Protein AF-A0A6B2G8J7-F1 (afdb_monomer)

Nearest PDB structures (foldseek):
  1lqt-assembly1_A  TM=9.920E-01  e=1.796E-04  Mycobacterium tuberculosis
  2c7g-assembly1_A-2  TM=9.920E-01  e=1.796E-04  Mycobacterium tuberculosis
  1lqu-assembly2_B  TM=9.885E-01  e=1.913E-04  Mycobacterium tuberculosis

Organism: Myxobolus squamalis (NCBI:txid59785)

Solvent-accessible surface area (backbone atoms only — not comparable to full-atom values): 7861 Å² total; per-residue (Å²): 110,70,69,58,54,52,59,55,58,67,37,91,90,48,85,87,79,79,99,66,51,80,70,80,77,40,50,66,68,60,47,55,75,75,37,100,73,83,82,90,80,82,81,82,92,75,79,85,79,86,90,50,94,67,65,83,40,88,84,56,74,55,70,64,47,54,54,27,34,80,68,66,32,77,91,21,67,82,63,74,79,77,77,88,65,94,77,84,89,77,93,65,96,49,72,66,45,51,50,53,49,50,64,75,71,47,60,70,78,77,71,63,128

Sequence (113 aa):
VIKNYQSIASDPRFSFWGSINVGSDISVQSLLNMYDCVVLCYGRNIPKKLLVTGENLPNVFSSYDIVGWYNSHPYCKHIKPILSGTDLVIIGNGNVAMDVARIFSSDSGRLRV

Mean predicted aligned error: 4.37 Å

Secondary structure (DSSP, 8-state):
-HHHHHHHHTSTT-----S--BTTTB-HHHHHHHSS----------PPP---TTTTSTT---HHHHHHHHTT-GGGTT-------S-------SHHHHHHHHHHHS-GGGS--

Structure (mmCIF, N/CA/C/O backbone):
data_AF-A0A6B2G8J7-F1
#
_entry.id   AF-A0A6B2G8J7-F1
#
loop_
_atom_site.group_PDB
_atom_site.id
_atom_site.type_symbol
_atom_site.label_atom_id
_atom_site.label_alt_id
_atom_site.label_comp_id
_atom_site.label_asym_id
_atom_site.label_entity_id
_atom_site.label_seq_id
_atom_site.pdbx_PDB_ins_code
_atom_site.Cartn_x
_atom_site.Cartn_y
_atom_site.Cartn_z
_atom_site.occupancy
_atom_site.B_iso_or_equiv
_atom_site.auth_seq_id
_atom_site.auth_comp_id
_atom_site.auth_asym_id
_atom_site.auth_atom_id
_atom_site.pdbx_PDB_model_num
ATOM 1 N N . VAL A 1 1 ? -15.861 -9.145 -3.002 1.00 79.00 1 VAL A N 1
ATOM 2 C CA . VAL A 1 1 ? -15.170 -8.733 -1.756 1.00 79.00 1 VAL A CA 1
ATOM 3 C C . VAL A 1 1 ? -15.727 -7.423 -1.203 1.00 79.00 1 VAL A C 1
ATOM 5 O O . VAL A 1 1 ? -16.349 -7.481 -0.157 1.00 79.00 1 VAL A O 1
ATOM 8 N N . ILE A 1 2 ? -15.629 -6.283 -1.907 1.00 91.38 2 ILE A N 1
ATOM 9 C CA . ILE A 1 2 ? -16.125 -4.976 -1.402 1.00 91.38 2 ILE A CA 1
ATOM 10 C C . ILE A 1 2 ? -17.604 -5.011 -0.973 1.00 91.38 2 ILE A C 1
ATOM 12 O O . ILE A 1 2 ? -17.931 -4.524 0.103 1.00 91.38 2 ILE A O 1
ATOM 16 N N . LYS A 1 3 ? -18.483 -5.661 -1.750 1.00 91.50 3 LYS A N 1
ATOM 17 C CA . LYS A 1 3 ? -19.906 -5.828 -1.388 1.00 91.50 3 LYS A CA 1
ATOM 18 C C . LYS A 1 3 ? -20.111 -6.517 -0.029 1.00 91.50 3 LYS A C 1
ATOM 20 O O . LYS A 1 3 ? -21.002 -6.138 0.720 1.00 91.50 3 LYS A O 1
ATOM 25 N N . ASN A 1 4 ? -19.260 -7.485 0.316 1.00 95.12 4 ASN A N 1
ATOM 26 C CA . ASN A 1 4 ? -19.337 -8.170 1.608 1.00 95.12 4 ASN A CA 1
ATOM 27 C C . ASN A 1 4 ? -18.915 -7.227 2.741 1.00 95.12 4 ASN A C 1
ATOM 29 O O . ASN A 1 4 ? -19.549 -7.214 3.788 1.00 95.12 4 ASN A O 1
ATOM 33 N N . TYR A 1 5 ? -17.890 -6.398 2.521 1.00 95.56 5 TYR A N 1
ATOM 34 C CA . TYR A 1 5 ? -17.479 -5.386 3.499 1.00 95.56 5 TYR A CA 1
ATOM 35 C C . TYR A 1 5 ? -18.554 -4.322 3.711 1.00 95.56 5 TYR A C 1
ATOM 37 O O . TYR A 1 5 ? -18.802 -3.941 4.847 1.00 95.56 5 TYR A O 1
ATOM 45 N N . GLN A 1 6 ? -19.244 -3.896 2.649 1.00 95.75 6 GLN A N 1
ATOM 46 C CA . GLN A 1 6 ? -20.388 -2.986 2.764 1.00 95.75 6 GLN A CA 1
ATOM 47 C C . GLN A 1 6 ? -21.519 -3.599 3.596 1.00 95.75 6 GLN A C 1
ATOM 49 O O . GLN A 1 6 ? -22.071 -2.926 4.459 1.00 95.75 6 GLN A O 1
ATOM 54 N N . SER A 1 7 ? -21.819 -4.884 3.385 1.00 96.06 7 SER A N 1
ATOM 55 C CA . SER A 1 7 ? -22.823 -5.596 4.181 1.00 96.06 7 SER A CA 1
ATOM 56 C C . SER A 1 7 ? -22.451 -5.672 5.663 1.00 96.06 7 SER A C 1
ATOM 58 O O . SER A 1 7 ? -23.324 -5.518 6.511 1.00 96.06 7 SER A O 1
ATOM 60 N N . ILE A 1 8 ? -21.176 -5.891 5.993 1.00 95.94 8 ILE A N 1
ATOM 61 C CA . ILE A 1 8 ? -20.708 -5.874 7.387 1.00 95.94 8 ILE A CA 1
ATOM 62 C C . ILE A 1 8 ? -20.813 -4.456 7.958 1.00 95.94 8 ILE A C 1
ATOM 64 O O . ILE A 1 8 ? -21.294 -4.274 9.071 1.00 95.94 8 ILE A O 1
ATOM 68 N N . ALA A 1 9 ? -20.415 -3.448 7.178 1.00 96.69 9 ALA A N 1
ATOM 69 C CA . ALA A 1 9 ? -20.422 -2.057 7.612 1.00 96.69 9 ALA A CA 1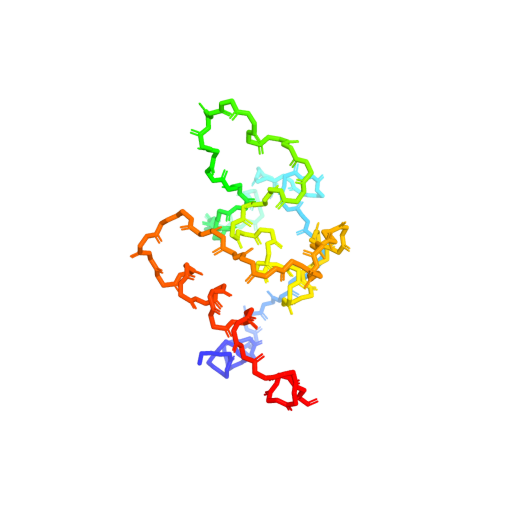
ATOM 70 C C . ALA A 1 9 ? -21.827 -1.478 7.844 1.00 96.69 9 ALA A C 1
ATOM 72 O O . ALA A 1 9 ? -21.952 -0.458 8.513 1.00 96.69 9 ALA A O 1
ATOM 73 N N . SER A 1 10 ? -22.874 -2.110 7.301 1.00 96.69 10 SER A N 1
ATOM 74 C CA . SER A 1 10 ? -24.269 -1.723 7.552 1.00 96.69 10 SER A CA 1
ATOM 75 C C . SER A 1 10 ? -24.852 -2.253 8.866 1.00 96.69 10 SER A C 1
ATOM 77 O O . SER A 1 10 ? -25.965 -1.871 9.223 1.00 96.69 10 SER A O 1
ATOM 79 N N . ASP A 1 11 ? -24.148 -3.138 9.579 1.00 98.06 11 ASP A N 1
ATOM 80 C CA . ASP A 1 11 ? -24.604 -3.626 10.882 1.00 98.06 11 ASP A CA 1
ATOM 81 C C . ASP A 1 11 ? -24.580 -2.477 11.909 1.00 98.06 11 ASP A C 1
ATOM 83 O O . ASP A 1 11 ? -23.558 -1.800 12.028 1.00 98.06 11 ASP A O 1
ATOM 87 N N . PRO A 1 12 ? -25.652 -2.251 12.693 1.00 98.12 12 PRO A N 1
ATOM 88 C CA . PRO A 1 12 ? -25.706 -1.157 13.667 1.00 98.12 12 PRO A CA 1
ATOM 89 C C . PRO A 1 12 ? -24.653 -1.258 14.783 1.00 98.12 12 PRO A C 1
ATOM 91 O O . PRO A 1 12 ? -24.441 -0.293 15.512 1.00 98.12 12 PRO A O 1
ATOM 94 N N . ARG A 1 13 ? -23.999 -2.413 14.945 1.00 98.19 13 ARG A N 1
ATOM 95 C CA . ARG A 1 13 ? -22.908 -2.627 15.908 1.00 98.19 13 ARG A CA 1
ATOM 96 C C . ARG A 1 13 ? -21.535 -2.254 15.342 1.00 98.19 13 ARG A C 1
ATOM 98 O O . ARG A 1 13 ? -20.545 -2.336 16.066 1.00 98.19 13 ARG A O 1
ATOM 105 N N . PHE A 1 14 ? -21.454 -1.893 14.063 1.00 98.12 14 PHE A N 1
ATOM 106 C CA . PHE A 1 14 ? -20.215 -1.524 13.395 1.00 98.12 14 PHE A CA 1
ATOM 107 C C . PHE A 1 14 ? -20.119 -0.007 13.214 1.00 98.12 14 PHE A C 1
ATOM 109 O O . PHE A 1 14 ? -21.045 0.641 12.735 1.00 98.12 14 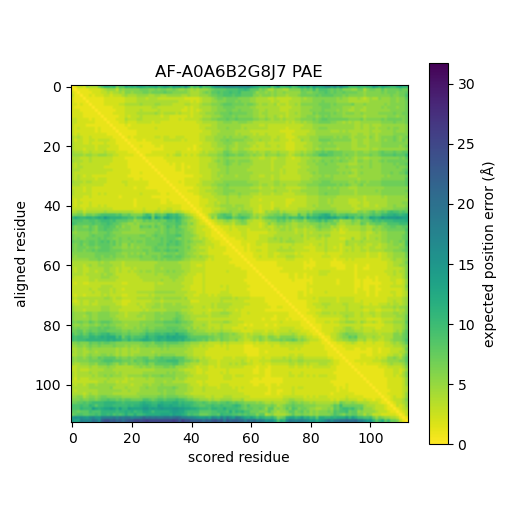PHE A O 1
ATOM 116 N N . SER A 1 15 ? -18.945 0.541 13.525 1.00 97.44 15 SER A N 1
ATOM 117 C CA . SER A 1 15 ? -18.610 1.945 13.286 1.00 97.44 15 SER A CA 1
ATOM 118 C C . SER A 1 15 ? -17.297 2.035 12.518 1.00 97.44 15 SER A C 1
ATOM 120 O O . SER A 1 15 ? -16.323 1.366 12.868 1.00 97.44 15 SER A O 1
ATOM 122 N N . PHE A 1 16 ? -17.251 2.891 11.496 1.00 97.12 16 PHE A N 1
ATOM 123 C CA . PHE A 1 16 ? -16.034 3.180 10.739 1.00 97.12 16 PHE A CA 1
ATOM 124 C C . PHE A 1 16 ? -15.548 4.601 11.010 1.00 97.12 16 PHE A C 1
ATOM 126 O O . PHE A 1 16 ? -16.293 5.564 10.838 1.00 97.12 16 PHE A O 1
ATOM 133 N N . TRP A 1 17 ? -14.269 4.718 11.356 1.00 97.00 17 TRP A N 1
ATOM 134 C CA . TRP A 1 17 ? -13.594 5.990 11.581 1.00 97.00 17 TRP A CA 1
ATOM 135 C C . TRP A 1 17 ? -12.398 6.094 10.635 1.00 97.00 17 TRP A C 1
ATOM 137 O O . TRP A 1 17 ? -11.329 5.542 10.892 1.00 97.00 17 TRP A O 1
ATOM 147 N N . GLY A 1 18 ? -12.610 6.755 9.496 1.00 95.94 18 GLY A N 1
ATOM 148 C CA . GLY A 1 18 ? -11.563 7.025 8.512 1.00 95.94 18 GLY A CA 1
ATOM 149 C C . GLY A 1 18 ? -10.710 8.236 8.888 1.00 95.94 18 GLY A C 1
ATOM 150 O O . GLY A 1 18 ? -11.091 9.036 9.737 1.00 95.94 18 GLY A O 1
ATOM 151 N N . SER A 1 19 ? -9.568 8.392 8.214 1.00 95.56 19 SER A N 1
ATOM 152 C CA . SER A 1 19 ? -8.660 9.539 8.391 1.00 95.56 19 SER A CA 1
ATOM 153 C C . SER A 1 19 ? -8.103 9.714 9.813 1.00 95.56 19 SER A C 1
ATOM 155 O O . SER A 1 19 ? -7.736 10.823 10.186 1.00 95.56 19 SER A O 1
ATOM 157 N N . ILE A 1 20 ? -8.017 8.626 10.587 1.00 96.75 20 ILE A N 1
ATOM 158 C CA . ILE A 1 20 ? -7.359 8.584 11.899 1.00 96.75 20 ILE A CA 1
ATOM 159 C C . ILE A 1 20 ? -6.171 7.627 11.812 1.00 96.75 20 ILE A C 1
ATOM 161 O O . ILE A 1 20 ? -6.336 6.438 11.537 1.00 96.75 20 ILE A O 1
ATOM 165 N N . ASN A 1 21 ? -4.971 8.134 12.069 1.00 95.12 21 ASN A N 1
ATOM 166 C CA . ASN A 1 21 ? -3.742 7.354 12.085 1.00 95.12 21 ASN A CA 1
ATOM 167 C C . ASN A 1 21 ? -3.433 6.891 13.511 1.00 95.12 21 ASN A C 1
ATOM 169 O O . ASN A 1 21 ? -3.025 7.665 14.382 1.00 95.12 21 ASN A O 1
ATOM 173 N N . VAL A 1 22 ? -3.596 5.592 13.753 1.00 96.25 22 VAL A N 1
ATOM 174 C CA . VAL A 1 22 ? -3.183 4.975 15.017 1.00 96.25 22 VAL A CA 1
ATOM 175 C C . VAL A 1 22 ? -1.656 5.028 15.129 1.00 96.25 22 VAL A C 1
ATOM 177 O O . VAL A 1 22 ? -0.941 4.615 14.219 1.00 96.25 22 VAL A O 1
ATOM 180 N N . GLY A 1 23 ? -1.160 5.537 16.254 1.00 95.12 23 GLY A N 1
ATOM 181 C CA . GLY A 1 23 ? 0.253 5.796 16.528 1.00 95.12 23 GLY A CA 1
ATOM 182 C C . GLY A 1 23 ? 0.637 7.278 16.476 1.00 95.12 23 GLY A C 1
ATOM 183 O O . GLY A 1 23 ? 1.598 7.649 17.146 1.00 95.12 23 GLY A O 1
ATOM 184 N N . SER A 1 24 ? -0.115 8.124 15.758 1.00 95.69 24 SER A N 1
ATOM 185 C CA . SER A 1 24 ? 0.087 9.585 15.749 1.00 95.69 24 SER A CA 1
ATOM 186 C C . SER A 1 24 ? -1.105 10.344 16.323 1.00 95.69 24 SER A C 1
ATOM 188 O O . SER A 1 24 ? -0.931 11.155 17.226 1.00 95.69 24 SER A O 1
ATOM 190 N N . ASP A 1 25 ? -2.310 10.049 15.836 1.00 97.56 25 ASP A N 1
ATOM 191 C CA . ASP A 1 25 ? -3.531 10.772 16.204 1.00 97.56 25 ASP A CA 1
ATOM 192 C C . ASP A 1 25 ? -4.147 10.164 17.472 1.00 97.56 25 ASP A C 1
ATOM 194 O O . ASP A 1 25 ? -4.728 10.858 18.303 1.00 97.56 25 ASP A O 1
ATOM 198 N N . ILE A 1 26 ? -3.972 8.850 17.649 1.00 97.62 26 ILE A N 1
ATOM 199 C CA . ILE A 1 26 ? -4.356 8.112 18.851 1.00 97.62 26 ILE A CA 1
ATOM 200 C C . ILE A 1 26 ? -3.357 6.995 19.143 1.00 97.62 26 ILE A C 1
ATOM 202 O O . ILE A 1 26 ? -2.937 6.271 18.242 1.00 97.62 26 ILE A O 1
ATOM 206 N N . SER A 1 27 ? -2.974 6.821 20.408 1.00 97.75 27 SER A N 1
ATOM 207 C CA . SER A 1 27 ? -2.055 5.747 20.790 1.00 97.75 27 SER A CA 1
ATOM 208 C C . SER A 1 27 ? -2.765 4.391 20.882 1.00 97.75 27 SER A C 1
ATOM 210 O O . SER A 1 27 ? -3.948 4.310 21.219 1.00 97.75 27 SER A O 1
ATOM 212 N N . VAL A 1 28 ? -2.024 3.301 20.660 1.00 97.56 28 VAL A N 1
ATOM 213 C CA . VAL A 1 28 ? -2.540 1.940 20.899 1.00 97.56 28 VAL A CA 1
ATOM 214 C C . VAL A 1 28 ? -2.935 1.756 22.369 1.00 97.56 28 VAL A C 1
ATOM 216 O O . VAL A 1 28 ? -3.945 1.120 22.650 1.00 97.56 28 VAL A O 1
ATOM 219 N N . GLN A 1 29 ? -2.205 2.371 23.307 1.00 97.81 29 GLN A N 1
ATOM 220 C CA . GLN A 1 29 ? -2.538 2.313 24.734 1.00 97.81 29 GLN A CA 1
ATOM 221 C C . GLN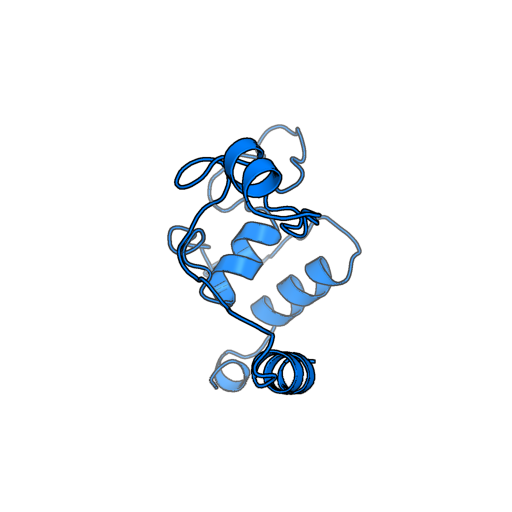 A 1 29 ? -3.900 2.949 25.033 1.00 97.81 29 GLN A C 1
ATOM 223 O O . GLN A 1 29 ? -4.672 2.414 25.821 1.00 97.81 29 GLN A O 1
ATOM 228 N N . SER A 1 30 ? -4.221 4.067 24.378 1.00 97.81 30 SER A N 1
ATOM 229 C CA . SER A 1 30 ? -5.533 4.705 24.499 1.00 97.81 30 SER A CA 1
ATOM 230 C C . SER A 1 30 ? -6.644 3.768 24.025 1.00 97.81 30 SER A C 1
ATOM 232 O O . SER A 1 30 ? -7.665 3.661 24.692 1.00 97.81 30 SER A O 1
ATOM 234 N N . LEU A 1 31 ? -6.434 3.052 22.914 1.00 98.00 31 LEU A N 1
ATOM 235 C CA . LEU A 1 31 ? -7.394 2.060 22.418 1.00 98.00 31 LEU A CA 1
ATOM 236 C C . LEU A 1 31 ? -7.571 0.897 23.403 1.00 98.00 31 LEU A C 1
ATOM 238 O O . LEU A 1 31 ? -8.702 0.535 23.701 1.00 98.00 31 LEU A O 1
ATOM 242 N N . LEU A 1 32 ? -6.482 0.366 23.962 1.00 97.94 32 LEU A N 1
ATOM 243 C CA . LEU A 1 32 ? -6.533 -0.715 24.955 1.00 97.94 32 LEU A CA 1
ATOM 244 C C . LEU A 1 32 ? -7.246 -0.313 26.254 1.00 97.94 32 LEU A C 1
ATOM 246 O O . LEU A 1 32 ? -7.806 -1.167 26.928 1.00 97.94 32 LEU A O 1
ATOM 250 N N . ASN A 1 33 ? -7.244 0.974 26.605 1.00 98.06 33 ASN A N 1
ATOM 251 C CA . ASN A 1 33 ? -7.972 1.470 27.773 1.00 98.06 33 ASN A CA 1
ATOM 252 C C . ASN A 1 33 ? -9.475 1.681 27.499 1.00 98.06 33 ASN A C 1
ATOM 254 O O . ASN A 1 33 ? -10.248 1.780 28.447 1.00 98.06 33 ASN A O 1
ATOM 258 N N . MET A 1 34 ? -9.884 1.810 26.231 1.00 97.44 34 MET A N 1
ATOM 259 C CA . MET A 1 34 ? -11.275 2.086 25.832 1.00 97.44 34 MET A CA 1
ATOM 260 C C . MET A 1 34 ? -12.035 0.848 25.351 1.00 97.44 34 MET A C 1
ATOM 262 O O . MET A 1 34 ? -13.263 0.854 25.362 1.00 97.44 34 MET A O 1
ATOM 266 N N . TYR A 1 35 ? -11.322 -0.181 24.896 1.00 98.19 35 TYR A N 1
ATOM 267 C CA . TYR A 1 35 ? -11.897 -1.384 24.305 1.00 98.19 35 TYR A CA 1
ATOM 268 C C . TYR A 1 35 ? -11.370 -2.627 25.011 1.00 98.19 35 TYR A C 1
ATOM 270 O O . TYR A 1 35 ? -10.185 -2.711 25.322 1.00 98.19 35 TYR A O 1
ATOM 278 N N . ASP A 1 36 ? -12.227 -3.635 25.165 1.00 98.31 36 ASP A N 1
ATOM 279 C CA . ASP A 1 36 ? -11.852 -4.916 25.777 1.00 98.31 36 ASP A CA 1
ATOM 280 C C . ASP A 1 36 ? -10.779 -5.669 24.973 1.00 98.31 36 ASP A C 1
ATOM 282 O O . ASP A 1 36 ? -9.984 -6.433 25.520 1.00 98.31 36 ASP A O 1
ATOM 286 N N . CYS A 1 37 ? -10.752 -5.471 23.652 1.00 97.88 37 CYS A N 1
ATOM 287 C CA . CYS A 1 37 ? -9.788 -6.090 22.752 1.00 97.88 37 CYS A CA 1
ATOM 288 C C . CYS A 1 37 ? -9.452 -5.157 21.584 1.00 97.88 37 CYS A C 1
ATOM 290 O O . CYS A 1 37 ? -10.324 -4.487 21.032 1.00 97.88 37 CYS A O 1
ATOM 292 N N . VAL A 1 38 ? -8.183 -5.162 21.168 1.00 97.81 38 VAL A N 1
ATOM 293 C CA . VAL A 1 38 ? -7.689 -4.413 20.008 1.00 97.81 38 VAL A CA 1
ATOM 294 C C . VAL A 1 38 ? -6.988 -5.379 19.056 1.00 97.81 38 VAL A C 1
ATOM 296 O O . VAL A 1 38 ? -6.003 -6.017 19.423 1.00 97.81 38 VAL A O 1
ATOM 299 N N . VAL A 1 39 ? -7.474 -5.466 17.815 1.00 97.69 39 VAL A N 1
ATOM 300 C CA . VAL A 1 39 ? -6.897 -6.323 16.767 1.00 97.69 39 VAL A CA 1
ATOM 301 C C . VAL A 1 39 ? -6.184 -5.459 15.728 1.00 97.69 39 VAL A C 1
ATOM 303 O O . VAL A 1 39 ? -6.805 -4.665 15.022 1.00 97.69 39 VAL A O 1
ATOM 306 N N . LEU A 1 40 ? -4.867 -5.623 15.607 1.00 96.06 40 LEU A N 1
ATOM 307 C CA . LEU A 1 40 ? -4.051 -4.841 14.678 1.00 96.06 40 LEU A CA 1
ATOM 308 C C . LEU A 1 40 ? -4.113 -5.428 13.260 1.00 96.06 40 LEU A C 1
ATOM 310 O O . LEU A 1 40 ? -3.538 -6.477 12.987 1.00 96.06 40 LEU A O 1
ATOM 314 N N . CYS A 1 41 ? -4.788 -4.720 12.349 1.00 96.06 41 CYS A N 1
ATOM 315 C CA . CYS A 1 41 ? -5.031 -5.156 10.964 1.00 96.06 41 CYS A CA 1
ATOM 316 C C . CYS A 1 41 ? -4.468 -4.184 9.903 1.00 96.06 41 CYS A C 1
ATOM 318 O O . CYS A 1 41 ? -5.037 -4.049 8.825 1.00 96.06 41 CYS A O 1
ATOM 320 N N . TYR A 1 42 ? -3.370 -3.476 10.189 1.00 93.81 42 TYR A N 1
ATOM 321 C CA . TYR A 1 42 ? -2.863 -2.384 9.333 1.00 93.81 42 TYR A CA 1
ATOM 322 C C . TYR A 1 42 ? -1.988 -2.837 8.144 1.00 93.81 42 TYR A C 1
ATOM 324 O O . TYR A 1 42 ? -1.513 -2.008 7.369 1.00 93.81 42 TYR A O 1
ATOM 332 N N . GLY A 1 43 ? -1.771 -4.144 7.977 1.00 93.12 43 GLY A N 1
ATOM 333 C CA . GLY A 1 43 ? -0.994 -4.695 6.863 1.00 93.12 43 GLY A CA 1
ATOM 334 C C . GLY A 1 43 ? 0.477 -4.256 6.860 1.00 93.12 43 GLY A C 1
ATOM 335 O O . GLY A 1 43 ? 1.086 -4.047 7.907 1.00 93.12 43 GLY A O 1
ATOM 336 N N . ARG A 1 44 ? 1.071 -4.151 5.663 1.00 84.25 44 ARG A N 1
ATOM 337 C CA . ARG A 1 44 ? 2.466 -3.728 5.458 1.00 84.25 44 ARG A CA 1
ATOM 338 C C . ARG A 1 44 ? 2.528 -2.609 4.424 1.00 84.25 44 ARG A C 1
ATOM 340 O O . ARG A 1 44 ? 2.166 -2.820 3.272 1.00 84.25 44 ARG A O 1
ATOM 347 N N . ASN A 1 45 ? 3.061 -1.462 4.828 1.00 77.62 45 ASN A N 1
ATOM 348 C CA . ASN A 1 45 ? 3.207 -0.259 4.002 1.00 77.62 45 ASN A CA 1
ATOM 349 C C . ASN A 1 45 ? 4.660 0.032 3.574 1.00 77.62 45 ASN A C 1
ATOM 351 O O . ASN A 1 45 ? 4.903 1.028 2.902 1.00 77.62 45 ASN A O 1
ATOM 355 N N . ILE A 1 46 ? 5.629 -0.811 3.959 1.00 84.19 46 ILE A N 1
ATOM 356 C CA . ILE A 1 46 ? 7.052 -0.613 3.637 1.00 84.19 46 ILE A CA 1
ATOM 357 C C . ILE A 1 46 ? 7.511 -1.656 2.606 1.00 84.19 46 ILE A C 1
ATOM 359 O O . ILE A 1 46 ? 7.518 -2.860 2.929 1.00 84.19 46 ILE A O 1
ATOM 363 N N . 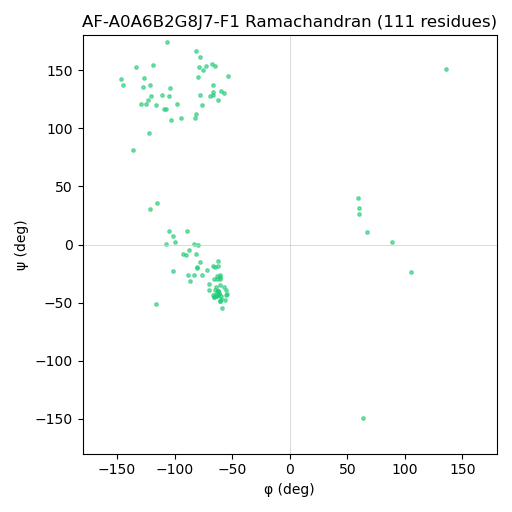PRO A 1 47 ? 7.931 -1.230 1.397 1.00 87.44 47 PRO A N 1
ATOM 364 C CA . PRO A 1 47 ? 8.458 -2.133 0.382 1.00 87.44 47 PRO A CA 1
ATOM 365 C C . PRO A 1 47 ? 9.799 -2.742 0.807 1.00 87.44 47 PRO A C 1
ATOM 367 O O . PRO A 1 47 ? 10.544 -2.197 1.623 1.00 87.44 47 PRO A O 1
ATOM 370 N N . LYS A 1 48 ? 10.122 -3.908 0.244 1.00 88.31 48 LYS A N 1
ATOM 371 C CA . LYS A 1 48 ? 11.430 -4.544 0.434 1.00 88.31 48 LYS A CA 1
ATOM 372 C C . LYS A 1 48 ? 12.462 -3.847 -0.460 1.00 88.31 48 LYS A C 1
ATOM 374 O O . LYS A 1 48 ? 12.233 -3.732 -1.660 1.00 88.31 48 LYS A O 1
ATOM 379 N N . LYS A 1 49 ? 13.592 -3.427 0.116 1.00 90.19 49 LYS A N 1
ATOM 380 C CA . LYS A 1 49 ? 14.732 -2.888 -0.643 1.00 90.19 49 LYS A CA 1
ATOM 381 C C . LYS A 1 49 ? 15.511 -4.002 -1.340 1.00 90.19 49 LYS A C 1
ATOM 383 O O . LYS A 1 49 ? 15.551 -5.129 -0.839 1.00 90.19 49 LYS A O 1
ATOM 388 N N . LEU A 1 50 ? 16.127 -3.674 -2.474 1.00 91.94 50 LEU A N 1
ATOM 389 C CA . LEU A 1 50 ? 16.986 -4.603 -3.211 1.00 91.94 50 LEU A CA 1
ATOM 390 C C . LEU A 1 50 ? 18.403 -4.632 -2.635 1.00 91.94 50 LEU A C 1
ATOM 392 O O . LEU A 1 50 ? 19.049 -5.671 -2.712 1.00 91.94 50 LEU A O 1
ATOM 396 N N . LEU A 1 51 ? 18.839 -3.538 -2.000 1.00 94.69 51 LEU A N 1
ATOM 397 C CA . LEU A 1 51 ? 20.158 -3.387 -1.382 1.00 94.69 51 LEU A CA 1
ATOM 398 C C . LEU A 1 51 ? 21.300 -3.569 -2.393 1.00 94.69 51 LEU A C 1
ATOM 400 O O . LEU A 1 51 ? 22.320 -4.188 -2.098 1.00 94.69 51 LEU A O 1
ATOM 404 N N . VAL A 1 52 ? 21.114 -3.025 -3.598 1.00 95.00 52 VAL A N 1
ATOM 405 C CA . VAL A 1 52 ? 22.094 -3.060 -4.691 1.00 95.00 52 VAL A CA 1
ATOM 406 C C . VAL A 1 52 ? 22.511 -1.651 -5.097 1.00 95.00 52 VAL A C 1
ATOM 408 O O . VAL A 1 52 ? 21.756 -0.686 -4.946 1.00 95.00 52 VAL A O 1
ATOM 411 N N . THR A 1 53 ? 23.712 -1.527 -5.658 1.00 96.69 53 THR A N 1
ATOM 412 C CA . THR A 1 53 ? 24.173 -0.269 -6.249 1.00 96.69 53 THR A CA 1
ATOM 413 C C . THR A 1 53 ? 23.201 0.187 -7.336 1.00 96.69 53 THR A C 1
ATOM 415 O O . THR A 1 53 ? 22.837 -0.584 -8.218 1.00 96.69 53 THR A O 1
ATOM 418 N N . GLY A 1 54 ? 22.781 1.452 -7.267 1.00 94.19 54 GLY A N 1
ATOM 419 C CA . GLY A 1 54 ? 21.844 2.039 -8.224 1.00 94.19 54 GLY A CA 1
ATOM 420 C C . GLY A 1 54 ? 20.360 1.885 -7.871 1.00 94.19 54 GLY A C 1
ATOM 421 O O . GLY A 1 54 ? 19.529 2.393 -8.615 1.00 94.19 54 GLY A O 1
ATOM 422 N N . GLU A 1 55 ? 19.997 1.278 -6.730 1.00 94.06 55 GLU A N 1
ATOM 423 C CA . GLU A 1 55 ? 18.580 1.122 -6.335 1.00 94.06 55 GLU A CA 1
ATOM 424 C C . GL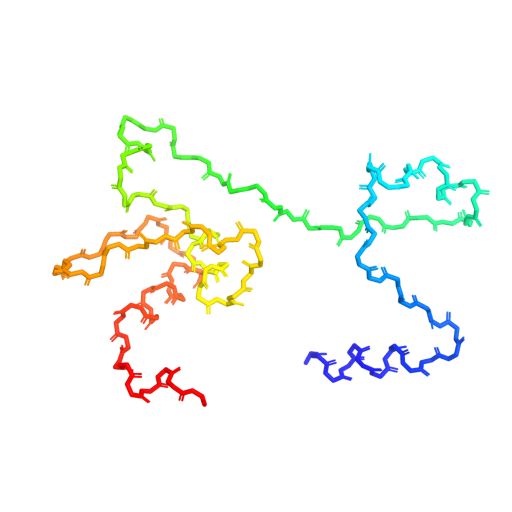U A 1 55 ? 17.829 2.452 -6.125 1.00 94.06 55 GLU A C 1
ATOM 426 O O . GLU A 1 55 ? 16.603 2.471 -6.146 1.00 94.06 55 GLU A O 1
ATOM 431 N N . ASN A 1 56 ? 18.560 3.558 -5.943 1.00 94.00 56 ASN A N 1
ATOM 432 C CA . ASN A 1 56 ? 18.010 4.906 -5.766 1.00 94.00 56 ASN A CA 1
ATOM 433 C C . ASN A 1 56 ? 18.170 5.789 -7.020 1.00 94.00 56 ASN A C 1
ATOM 435 O O . ASN A 1 56 ? 18.026 7.008 -6.931 1.00 94.00 56 ASN A O 1
ATOM 439 N N . LEU A 1 57 ? 18.540 5.213 -8.172 1.00 95.56 57 LEU A N 1
ATOM 440 C CA . LEU A 1 57 ? 18.611 5.971 -9.422 1.00 95.56 57 LEU A CA 1
ATOM 441 C C . LEU A 1 57 ? 17.215 6.462 -9.845 1.00 95.56 57 LEU A C 1
ATOM 443 O O . LEU A 1 57 ? 16.207 5.830 -9.516 1.00 95.56 57 LEU A O 1
ATOM 447 N N . PRO A 1 58 ? 17.131 7.570 -10.605 1.00 93.81 58 PRO A N 1
ATOM 448 C CA . PRO A 1 58 ? 15.867 8.017 -11.173 1.00 93.81 58 PRO A CA 1
ATOM 449 C C . PRO A 1 58 ? 15.185 6.903 -11.975 1.00 93.81 58 PRO A C 1
ATOM 451 O O . PRO A 1 58 ? 15.845 6.126 -12.661 1.00 93.81 58 PRO A O 1
ATOM 454 N N . ASN A 1 59 ? 13.854 6.867 -11.919 1.00 95.25 59 ASN A N 1
ATOM 455 C CA . ASN A 1 59 ? 13.019 5.878 -12.604 1.00 95.25 59 ASN A CA 1
ATOM 456 C C . ASN A 1 59 ? 13.142 4.423 -12.093 1.00 95.25 59 ASN A C 1
ATOM 458 O O . ASN A 1 59 ? 12.596 3.516 -12.717 1.00 95.25 59 ASN A O 1
ATOM 462 N N . VAL A 1 60 ? 13.808 4.196 -10.953 1.00 96.12 60 VAL A N 1
ATOM 463 C CA . VAL A 1 60 ? 13.778 2.924 -10.216 1.00 96.12 60 VAL A CA 1
ATOM 464 C C . VAL A 1 60 ? 12.760 3.039 -9.083 1.00 96.12 60 VAL A C 1
ATOM 466 O O . VAL A 1 60 ? 12.874 3.908 -8.222 1.00 96.12 60 VAL A O 1
ATOM 469 N N . PHE A 1 61 ? 11.753 2.167 -9.082 1.00 95.56 61 PHE A N 1
ATOM 470 C CA . PHE A 1 61 ? 10.658 2.198 -8.110 1.00 95.56 61 PHE A CA 1
ATOM 471 C C . PHE A 1 61 ? 10.377 0.808 -7.556 1.00 95.56 61 PHE A C 1
ATOM 473 O O . PHE A 1 61 ? 10.579 -0.201 -8.236 1.00 95.56 61 PHE A O 1
ATOM 480 N N . SER A 1 62 ? 9.844 0.744 -6.336 1.00 95.12 62 SER A N 1
ATOM 481 C CA . SER A 1 62 ? 9.267 -0.506 -5.857 1.00 95.12 62 SER A CA 1
ATOM 482 C C . SER A 1 62 ? 7.943 -0.782 -6.573 1.00 95.12 62 SER A C 1
ATOM 484 O O . SER A 1 62 ? 7.228 0.137 -6.981 1.00 95.12 62 SER A O 1
ATOM 486 N N . SER A 1 63 ? 7.552 -2.055 -6.682 1.00 94.38 63 SER A N 1
ATOM 487 C CA . SER A 1 63 ? 6.227 -2.380 -7.218 1.00 94.38 63 SER A CA 1
ATOM 488 C C . SER A 1 63 ? 5.102 -1.782 -6.368 1.00 94.38 63 SER A C 1
ATOM 490 O O . SER A 1 63 ? 4.066 -1.438 -6.917 1.00 94.38 63 SER A O 1
ATOM 492 N N . TYR A 1 64 ? 5.306 -1.607 -5.056 1.00 93.75 64 TYR A N 1
ATOM 493 C CA . TYR A 1 64 ? 4.340 -0.933 -4.182 1.00 93.75 64 TYR A CA 1
ATOM 494 C C . TYR A 1 64 ? 4.073 0.507 -4.642 1.00 93.75 64 TYR A C 1
ATOM 496 O O . TYR A 1 64 ? 2.916 0.905 -4.747 1.00 93.75 64 TYR A O 1
ATOM 504 N N . ASP A 1 65 ? 5.123 1.254 -4.989 1.00 94.62 65 ASP A N 1
ATOM 505 C CA . ASP A 1 65 ? 5.009 2.649 -5.429 1.00 94.62 65 ASP A CA 1
ATOM 506 C C . ASP A 1 65 ? 4.273 2.764 -6.764 1.00 94.62 65 ASP A C 1
ATOM 508 O O . ASP A 1 65 ? 3.370 3.587 -6.908 1.00 94.62 65 ASP A O 1
ATOM 512 N N . ILE A 1 66 ? 4.620 1.906 -7.728 1.00 95.88 66 ILE A N 1
ATOM 513 C CA . ILE A 1 66 ? 3.978 1.874 -9.048 1.00 95.88 66 ILE A CA 1
ATOM 514 C C . ILE A 1 66 ? 2.509 1.458 -8.944 1.00 95.88 66 ILE A C 1
ATOM 516 O O . ILE A 1 66 ? 1.646 2.102 -9.541 1.00 95.88 66 ILE A O 1
ATOM 520 N N . VAL A 1 67 ? 2.213 0.418 -8.158 1.00 95.81 67 VAL A N 1
ATOM 521 C CA . VAL A 1 67 ? 0.842 -0.059 -7.925 1.00 95.81 67 VAL A CA 1
ATOM 522 C C . VAL A 1 67 ? 0.008 0.990 -7.210 1.00 95.81 67 VAL A C 1
ATOM 524 O O . VAL A 1 67 ? -1.144 1.219 -7.577 1.00 95.81 67 VAL A O 1
ATOM 527 N N . GLY A 1 68 ? 0.579 1.647 -6.203 1.00 95.38 68 GLY A N 1
ATOM 528 C CA . GLY A 1 68 ? -0.071 2.752 -5.516 1.00 95.38 68 GLY A CA 1
ATOM 529 C C . GLY A 1 68 ? -0.336 3.920 -6.462 1.00 95.38 68 GLY A C 1
ATOM 530 O O . GLY A 1 68 ? -1.434 4.468 -6.452 1.00 95.38 68 GLY A O 1
ATOM 531 N N . TRP A 1 69 ? 0.626 4.270 -7.315 1.00 95.69 69 TRP A N 1
ATOM 532 C CA . TRP A 1 69 ? 0.498 5.357 -8.281 1.00 95.69 69 TRP A CA 1
ATOM 533 C C . TRP A 1 69 ? -0.669 5.144 -9.252 1.00 95.69 69 TRP A C 1
ATOM 535 O O . TRP A 1 69 ? -1.555 5.998 -9.315 1.00 95.69 69 TRP A O 1
ATOM 545 N N . TYR A 1 70 ? -0.735 4.004 -9.952 1.00 94.94 70 TYR A N 1
ATOM 546 C CA . TYR A 1 70 ? -1.815 3.786 -10.924 1.00 94.94 70 TYR A CA 1
ATOM 547 C C . TYR A 1 70 ? -3.184 3.548 -10.261 1.00 94.94 70 TYR A C 1
ATOM 549 O O . TYR A 1 70 ? -4.212 3.802 -10.881 1.00 94.94 70 TYR A O 1
ATOM 557 N N . ASN A 1 71 ? -3.222 3.115 -8.994 1.00 95.00 71 ASN A N 1
ATOM 558 C CA . ASN A 1 71 ? -4.458 3.001 -8.205 1.00 95.00 71 ASN A CA 1
ATOM 559 C C . ASN A 1 71 ? -4.816 4.286 -7.437 1.00 95.00 71 ASN A C 1
ATOM 561 O O . ASN A 1 71 ? -5.701 4.264 -6.584 1.00 95.00 71 ASN A O 1
ATOM 565 N N . SER A 1 72 ? -4.150 5.412 -7.719 1.00 95.19 72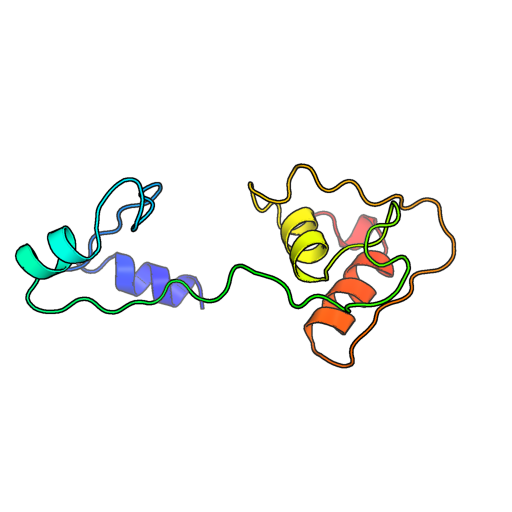 SER A N 1
ATOM 566 C CA . SER A 1 72 ? -4.430 6.713 -7.093 1.00 95.19 72 SER A CA 1
ATOM 567 C C . SER A 1 72 ? -4.258 6.739 -5.567 1.00 95.19 72 SER A C 1
ATOM 569 O O . SER A 1 72 ? -4.924 7.502 -4.865 1.00 95.19 72 SER A O 1
ATOM 571 N N . HIS A 1 73 ? -3.337 5.937 -5.030 1.00 94.25 73 HIS A N 1
ATOM 572 C CA . HIS A 1 73 ? -2.992 5.967 -3.615 1.00 94.25 73 HIS A CA 1
ATOM 573 C C . HIS A 1 73 ? -2.411 7.352 -3.249 1.00 94.25 73 HIS A C 1
ATOM 575 O O . HIS A 1 73 ? -1.394 7.748 -3.827 1.00 94.25 73 HIS A O 1
ATOM 581 N N . PRO A 1 74 ? -2.963 8.082 -2.255 1.00 93.12 74 PRO A N 1
ATOM 582 C CA . PRO A 1 74 ? -2.539 9.452 -1.941 1.00 93.12 74 PRO A CA 1
ATOM 583 C C . PRO A 1 74 ? -1.037 9.594 -1.661 1.00 93.12 74 PRO A C 1
ATOM 585 O O . PRO A 1 74 ? -0.387 10.486 -2.204 1.00 93.12 74 PRO A O 1
ATOM 588 N N . TYR A 1 75 ? -0.460 8.666 -0.889 1.00 90.88 75 TYR A N 1
ATOM 589 C CA . TYR A 1 75 ? 0.984 8.649 -0.624 1.00 90.88 75 TYR A CA 1
ATOM 590 C C . TYR A 1 75 ? 1.857 8.388 -1.855 1.00 90.88 75 TYR A C 1
ATOM 592 O O . TYR A 1 75 ? 3.018 8.765 -1.825 1.00 90.88 75 TYR A O 1
ATOM 600 N N . CYS A 1 76 ? 1.332 7.834 -2.948 1.00 93.88 76 CYS A N 1
ATOM 601 C CA . CYS A 1 76 ? 2.095 7.551 -4.169 1.00 93.88 76 CYS A CA 1
ATOM 602 C C . CYS A 1 76 ? 1.863 8.600 -5.272 1.00 93.88 76 CYS A C 1
ATOM 604 O O . CYS A 1 76 ? 2.371 8.454 -6.378 1.00 93.88 76 CYS A O 1
ATOM 606 N N . LYS A 1 77 ? 1.146 9.700 -4.990 1.00 93.19 77 LYS A N 1
ATOM 607 C CA . LYS A 1 77 ? 0.874 10.770 -5.973 1.00 93.19 77 LYS A CA 1
ATOM 608 C C . LYS A 1 77 ? 2.142 11.454 -6.507 1.00 93.19 77 LYS A C 1
ATOM 610 O O . LYS A 1 77 ? 2.137 12.021 -7.596 1.00 93.19 77 LYS A O 1
ATOM 615 N N . HIS A 1 7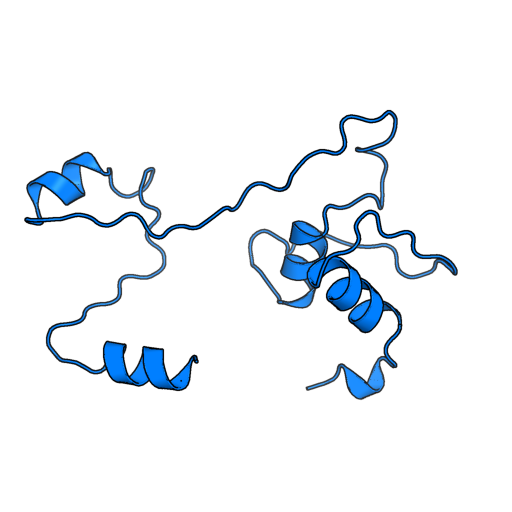8 ? 3.218 11.439 -5.724 1.00 93.12 78 HIS A N 1
ATOM 616 C CA . HIS A 1 78 ? 4.500 12.040 -6.087 1.00 93.12 78 HIS A CA 1
ATOM 617 C C . HIS A 1 78 ? 5.316 11.176 -7.063 1.00 93.12 78 HIS A C 1
ATOM 619 O O . HIS A 1 78 ? 6.259 11.682 -7.671 1.00 93.12 78 HIS A O 1
ATOM 625 N N . ILE A 1 79 ? 4.949 9.903 -7.230 1.00 95.56 79 ILE A N 1
ATOM 626 C CA . ILE A 1 79 ? 5.585 8.981 -8.166 1.00 95.56 79 ILE A CA 1
ATOM 627 C C . ILE A 1 79 ? 5.251 9.425 -9.592 1.00 95.56 79 ILE A C 1
ATOM 629 O O . ILE A 1 79 ? 4.094 9.669 -9.936 1.00 95.56 79 ILE A O 1
ATOM 633 N N . LYS A 1 80 ? 6.288 9.575 -10.415 1.00 93.94 80 LYS A N 1
ATOM 634 C CA . LYS A 1 80 ? 6.191 10.038 -11.803 1.00 93.94 80 LYS A CA 1
ATOM 635 C C . LYS A 1 80 ? 7.093 9.162 -12.671 1.00 93.94 80 LYS A C 1
ATOM 637 O O . LYS A 1 80 ? 8.238 9.545 -12.914 1.00 93.94 80 LYS A O 1
ATOM 642 N N . PRO A 1 81 ? 6.626 7.968 -13.073 1.00 93.75 81 PRO A N 1
ATOM 643 C CA . PRO A 1 81 ? 7.423 7.095 -13.914 1.00 93.75 81 PRO A CA 1
ATOM 644 C C . PRO A 1 81 ? 7.606 7.738 -15.290 1.00 93.75 81 PRO A C 1
ATOM 646 O O . PRO A 1 81 ? 6.676 8.313 -15.857 1.00 93.75 81 PRO A O 1
ATOM 649 N N . ILE A 1 82 ? 8.820 7.657 -15.822 1.00 93.69 82 ILE A N 1
ATOM 650 C CA . ILE A 1 82 ? 9.136 8.086 -17.181 1.00 93.69 82 ILE A CA 1
ATOM 651 C C . ILE A 1 82 ? 8.725 6.945 -18.112 1.00 93.69 82 ILE A C 1
ATOM 653 O O . ILE A 1 82 ? 9.321 5.870 -18.080 1.00 93.69 82 ILE A O 1
ATOM 657 N N . LEU A 1 83 ? 7.692 7.181 -18.924 1.00 90.69 83 LEU A N 1
ATOM 658 C CA . LEU A 1 83 ? 7.051 6.157 -19.762 1.00 90.69 83 LEU A CA 1
ATOM 659 C C . LEU A 1 83 ? 7.498 6.180 -21.230 1.00 90.69 83 LEU A C 1
ATOM 661 O O . LEU A 1 83 ? 6.991 5.412 -22.036 1.00 90.69 83 LEU A O 1
ATOM 665 N N . SER A 1 84 ? 8.425 7.064 -21.601 1.00 89.94 84 SER A N 1
ATOM 666 C CA . SER A 1 84 ? 8.897 7.214 -22.984 1.00 89.94 84 SER A CA 1
ATOM 667 C C . SER A 1 84 ? 9.933 6.165 -23.413 1.00 89.94 84 SER A C 1
ATOM 669 O O . SER A 1 84 ? 10.438 6.241 -24.529 1.00 89.94 84 SER A O 1
ATOM 671 N N . GLY A 1 85 ? 10.315 5.246 -22.520 1.00 87.62 85 GLY A N 1
ATOM 672 C CA . GLY A 1 85 ? 11.272 4.177 -22.811 1.00 87.62 85 GLY A CA 1
ATOM 673 C C . GLY A 1 85 ? 10.653 3.019 -23.597 1.00 87.62 85 GLY A C 1
ATOM 674 O O . GLY A 1 85 ? 9.438 2.846 -23.616 1.00 87.62 85 GLY A O 1
ATOM 675 N N . THR A 1 86 ? 11.506 2.212 -24.228 1.00 90.75 86 THR A N 1
ATOM 676 C CA . THR A 1 86 ? 11.115 0.994 -24.961 1.00 90.75 86 THR A CA 1
ATOM 677 C C . THR A 1 86 ? 11.079 -0.250 -24.081 1.00 90.75 86 THR A C 1
ATOM 679 O O . THR A 1 86 ? 10.331 -1.180 -24.367 1.00 90.75 86 THR A O 1
ATOM 682 N N . ASP A 1 87 ? 11.867 -0.257 -23.005 1.00 94.19 87 ASP A N 1
ATOM 683 C CA . ASP A 1 87 ? 12.110 -1.432 -22.177 1.00 94.19 87 ASP A CA 1
ATOM 684 C C . ASP A 1 87 ? 11.698 -1.180 -20.724 1.00 94.19 87 ASP A C 1
ATOM 686 O O . ASP A 1 87 ? 11.992 -0.133 -20.141 1.00 94.19 87 ASP A O 1
ATOM 690 N N . LEU A 1 88 ? 11.049 -2.179 -20.124 1.00 94.06 88 LEU A N 1
ATOM 691 C CA . LEU A 1 88 ? 10.694 -2.216 -18.709 1.00 94.06 88 LEU A CA 1
ATOM 692 C C . LEU A 1 88 ? 11.293 -3.474 -18.080 1.00 94.06 88 LEU A C 1
ATOM 694 O O . LEU A 1 88 ? 11.006 -4.589 -18.512 1.00 94.06 88 LEU A O 1
ATOM 698 N N . VAL A 1 89 ? 12.081 -3.299 -17.020 1.00 95.88 89 VAL A N 1
ATOM 699 C CA . VAL A 1 89 ? 12.638 -4.411 -16.242 1.00 95.88 89 VAL A CA 1
ATOM 700 C C . VAL A 1 89 ? 11.884 -4.528 -14.923 1.00 95.88 89 VAL A C 1
ATOM 702 O O . VAL A 1 89 ? 11.764 -3.558 -14.177 1.00 95.88 89 VAL A O 1
ATOM 705 N N . ILE A 1 90 ? 11.396 -5.729 -14.620 1.00 96.75 90 ILE A N 1
ATOM 706 C CA . ILE A 1 90 ? 10.681 -6.039 -13.379 1.00 96.75 90 ILE A CA 1
ATOM 707 C C . ILE A 1 90 ? 11.452 -7.133 -12.645 1.00 96.75 90 ILE A C 1
ATOM 709 O O . ILE A 1 90 ? 11.757 -8.177 -13.216 1.00 96.75 90 ILE A O 1
ATOM 713 N N . ILE A 1 91 ? 11.756 -6.904 -11.367 1.00 95.88 91 ILE A N 1
ATOM 714 C CA . ILE A 1 91 ? 12.472 -7.867 -10.526 1.00 95.88 91 ILE A CA 1
ATOM 715 C C . IL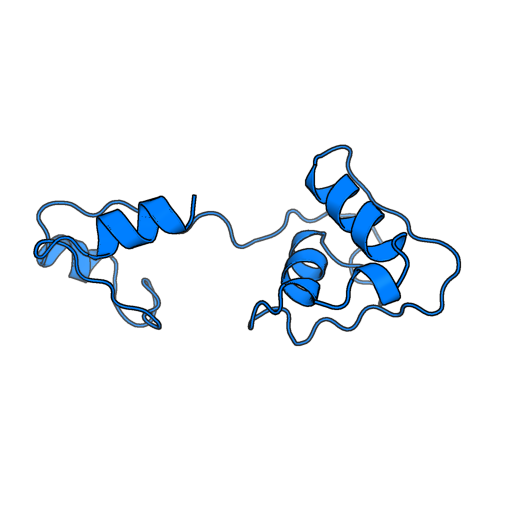E A 1 91 ? 11.469 -8.560 -9.599 1.00 95.88 91 ILE A C 1
ATOM 717 O O . ILE A 1 91 ? 10.983 -7.966 -8.636 1.00 95.88 91 ILE A O 1
ATOM 721 N N . GLY A 1 92 ? 11.180 -9.832 -9.880 1.00 94.81 92 GLY A N 1
ATOM 722 C CA . GLY A 1 92 ? 10.322 -10.695 -9.065 1.00 94.81 92 GLY A CA 1
ATOM 723 C C . GLY A 1 92 ? 9.337 -11.523 -9.893 1.00 94.81 92 GLY A C 1
ATOM 724 O O . GLY A 1 92 ? 8.885 -11.093 -10.946 1.00 94.81 92 GLY A O 1
ATOM 725 N N . ASN A 1 93 ? 8.962 -12.698 -9.377 1.00 95.25 93 ASN A N 1
ATOM 726 C CA . ASN A 1 93 ? 8.128 -13.685 -10.086 1.00 95.25 93 ASN A CA 1
ATOM 727 C C . ASN A 1 93 ? 6.761 -13.895 -9.404 1.00 95.25 93 ASN A C 1
ATOM 729 O O . ASN A 1 93 ? 6.267 -15.015 -9.308 1.00 95.25 93 ASN A O 1
ATOM 733 N N . GLY A 1 94 ? 6.182 -12.827 -8.851 1.00 95.38 94 GLY A N 1
ATOM 734 C CA . GLY A 1 94 ? 4.890 -12.865 -8.155 1.00 95.38 94 GLY A CA 1
ATOM 735 C C . GLY A 1 94 ? 3.752 -12.225 -8.953 1.00 95.38 94 GLY A C 1
ATOM 736 O O . GLY A 1 94 ? 3.977 -11.571 -9.969 1.00 95.38 94 GLY A O 1
ATOM 737 N N . ASN A 1 95 ? 2.523 -12.332 -8.442 1.00 97.19 95 ASN A N 1
ATOM 738 C CA . ASN A 1 95 ? 1.341 -11.731 -9.078 1.00 97.19 95 ASN A CA 1
ATOM 739 C C . ASN A 1 95 ? 1.485 -10.222 -9.309 1.00 97.19 95 ASN A C 1
ATOM 741 O O . ASN A 1 95 ? 1.130 -9.741 -10.379 1.00 97.19 95 ASN A O 1
ATOM 745 N N . VAL A 1 96 ? 2.093 -9.509 -8.355 1.00 96.44 96 VAL A N 1
ATOM 746 C CA . VAL A 1 96 ? 2.326 -8.061 -8.453 1.00 96.44 96 VAL A CA 1
ATOM 747 C C . VAL A 1 96 ? 3.272 -7.712 -9.608 1.00 96.44 96 VAL A C 1
ATOM 749 O O . VAL A 1 96 ? 3.062 -6.715 -10.291 1.00 96.44 96 VAL A O 1
ATOM 752 N N . ALA A 1 97 ? 4.287 -8.542 -9.876 1.00 96.62 97 ALA A N 1
ATOM 753 C CA . ALA A 1 97 ? 5.164 -8.337 -11.029 1.00 96.62 97 ALA A CA 1
ATOM 754 C C . ALA A 1 97 ? 4.370 -8.439 -12.340 1.00 96.62 97 ALA A C 1
ATOM 756 O O . ALA A 1 97 ? 4.538 -7.618 -13.238 1.00 96.62 97 ALA A O 1
ATOM 757 N N . MET A 1 98 ? 3.439 -9.395 -12.413 1.00 96.50 98 MET A N 1
ATOM 758 C CA . MET A 1 98 ? 2.546 -9.523 -13.560 1.00 96.50 98 MET A CA 1
ATOM 759 C C . MET A 1 98 ? 1.512 -8.391 -13.647 1.00 96.50 98 MET A C 1
ATOM 761 O O . MET A 1 98 ? 1.168 -7.998 -14.755 1.00 96.50 98 MET A O 1
ATOM 765 N N . ASP A 1 99 ? 1.011 -7.860 -12.526 1.00 96.81 99 ASP A N 1
ATOM 766 C CA . ASP A 1 99 ? 0.119 -6.690 -12.523 1.00 96.81 99 ASP A CA 1
ATOM 767 C C . ASP A 1 99 ? 0.813 -5.476 -13.140 1.00 96.81 99 ASP A C 1
ATOM 769 O O . ASP A 1 99 ? 0.269 -4.845 -14.046 1.00 96.81 99 ASP A O 1
ATOM 773 N N . VAL A 1 100 ? 2.046 -5.199 -12.707 1.00 96.56 100 VAL A N 1
ATOM 774 C CA . VAL A 1 100 ? 2.860 -4.115 -13.268 1.00 96.56 100 VAL A CA 1
ATOM 775 C C . VAL A 1 100 ? 3.109 -4.352 -14.757 1.00 96.56 100 VAL A C 1
ATOM 777 O O . VAL A 1 100 ? 2.849 -3.457 -15.556 1.00 96.56 100 VAL A O 1
ATOM 780 N N . ALA A 1 101 ? 3.529 -5.560 -15.151 1.00 95.81 101 ALA A N 1
ATOM 781 C CA . ALA A 1 101 ? 3.734 -5.891 -16.561 1.00 95.81 101 ALA A CA 1
ATOM 782 C C . ALA A 1 101 ? 2.466 -5.644 -17.391 1.00 95.81 101 ALA A C 1
ATOM 784 O O . ALA A 1 101 ? 2.529 -4.970 -18.414 1.00 95.81 101 ALA A O 1
ATOM 785 N N . ARG A 1 102 ? 1.306 -6.118 -16.913 1.00 95.00 102 ARG A N 1
ATOM 786 C CA . ARG A 1 102 ? 0.011 -5.942 -17.585 1.00 95.00 102 ARG A CA 1
ATOM 787 C C . ARG A 1 102 ? -0.353 -4.479 -17.767 1.00 95.00 102 ARG A C 1
ATOM 789 O O . ARG A 1 102 ? -0.792 -4.122 -18.854 1.00 95.00 102 ARG A O 1
ATOM 796 N N . ILE A 1 103 ? -0.211 -3.647 -16.736 1.00 94.88 103 ILE A N 1
ATOM 797 C CA . ILE A 1 103 ? -0.556 -2.222 -16.829 1.00 94.88 103 ILE A CA 1
ATOM 798 C C . ILE A 1 103 ? 0.328 -1.520 -17.861 1.00 94.88 103 ILE A C 1
ATOM 800 O O . ILE A 1 103 ? -0.188 -0.783 -18.693 1.00 94.88 103 ILE A O 1
ATOM 804 N N . PHE A 1 104 ? 1.634 -1.787 -17.857 1.00 93.44 104 PHE A N 1
ATOM 805 C CA . PHE A 1 104 ? 2.571 -1.126 -18.769 1.00 93.44 104 PHE A CA 1
ATOM 806 C C . PHE A 1 104 ? 2.509 -1.665 -20.203 1.00 93.44 104 PHE A C 1
ATOM 808 O O . PHE A 1 104 ? 2.823 -0.932 -21.135 1.00 93.44 104 PHE A O 1
ATOM 815 N N . SER A 1 105 ? 2.090 -2.917 -20.402 1.00 92.62 105 SER A N 1
ATOM 816 C CA . SER A 1 105 ? 1.953 -3.520 -21.733 1.00 92.62 105 SER A CA 1
ATOM 817 C C . SER A 1 105 ? 0.554 -3.374 -22.341 1.00 92.62 105 SER A C 1
ATOM 819 O O . SER A 1 105 ? 0.339 -3.796 -23.476 1.00 92.62 105 SER A O 1
ATOM 821 N N . SER A 1 106 ? -0.431 -2.881 -21.586 1.00 92.69 106 SER A N 1
ATOM 822 C CA . SER A 1 106 ? -1.810 -2.764 -22.066 1.00 92.69 106 SER A CA 1
ATOM 823 C C . SER A 1 106 ? -1.991 -1.538 -22.948 1.00 92.69 106 SER A C 1
ATOM 825 O O . SER A 1 106 ? -1.447 -0.471 -22.676 1.00 92.69 106 SER A O 1
ATOM 827 N N . ASP A 1 107 ? -2.833 -1.673 -23.973 1.00 90.00 107 ASP A N 1
ATOM 828 C CA . ASP A 1 107 ? -3.270 -0.521 -24.751 1.00 90.00 107 ASP A CA 1
ATOM 829 C C . ASP A 1 107 ? -3.991 0.495 -23.853 1.00 90.00 107 ASP A C 1
ATOM 831 O O . ASP A 1 107 ? -4.893 0.147 -23.083 1.00 90.00 107 ASP A O 1
ATOM 835 N N . SER A 1 108 ? -3.614 1.765 -23.987 1.00 84.25 108 SER A N 1
ATOM 836 C CA . SER A 1 108 ? -4.145 2.842 -23.151 1.00 84.25 108 SER A CA 1
ATOM 837 C C . SER A 1 108 ? -5.661 3.015 -23.289 1.00 84.25 108 SER A C 1
ATOM 839 O O . SER A 1 108 ? -6.309 3.425 -22.328 1.00 84.25 108 SER A O 1
ATOM 841 N N . GLY A 1 109 ? -6.251 2.662 -24.438 1.00 86.75 109 GLY A N 1
ATOM 842 C CA . GLY A 1 109 ? -7.696 2.688 -24.645 1.00 86.75 109 GLY A CA 1
ATOM 843 C C . GLY A 1 109 ? -8.443 1.677 -23.777 1.00 86.75 109 GLY A C 1
ATOM 844 O O . GLY A 1 109 ? -9.564 1.948 -23.361 1.00 86.75 109 GLY A O 1
ATOM 845 N N . ARG A 1 110 ? -7.809 0.549 -23.430 1.00 87.12 110 ARG A N 1
ATOM 846 C CA . ARG A 1 110 ? -8.392 -0.492 -22.561 1.00 87.12 110 ARG A CA 1
ATOM 847 C C . ARG A 1 110 ? -8.300 -0.165 -21.074 1.00 87.12 110 ARG A C 1
ATOM 849 O O . ARG A 1 110 ? -9.005 -0.780 -20.282 1.00 87.12 110 ARG A O 1
ATOM 856 N N . LEU A 1 111 ? -7.412 0.755 -20.701 1.00 86.56 111 LEU A N 1
ATOM 857 C CA . LEU A 1 111 ? -7.204 1.185 -19.316 1.00 86.56 111 LEU A CA 1
ATOM 858 C C . LEU A 1 111 ? -8.097 2.368 -18.918 1.00 86.56 111 LEU A C 1
ATOM 860 O O . LEU A 1 111 ? -8.141 2.730 -17.744 1.00 86.56 111 LEU A O 1
ATOM 864 N N . ARG A 1 112 ? -8.799 2.982 -19.877 1.00 73.38 112 ARG A N 1
ATOM 865 C CA . ARG A 1 112 ? -9.798 4.016 -19.598 1.00 73.38 112 ARG A CA 1
ATOM 866 C C . ARG A 1 112 ? -11.061 3.341 -19.063 1.00 73.38 112 ARG A C 1
ATOM 868 O O . ARG A 1 112 ? -11.631 2.492 -19.745 1.00 73.38 112 ARG A O 1
ATOM 875 N N . VAL A 1 113 ? -11.449 3.708 -17.843 1.00 57.31 113 VAL A N 1
ATOM 876 C CA . VAL A 1 113 ? -12.707 3.303 -17.193 1.00 57.31 113 VAL A CA 1
ATOM 877 C C . VAL A 1 113 ? -13.763 4.367 -17.446 1.00 57.31 113 VAL A C 1
ATOM 879 O O . VAL A 1 113 ? -13.399 5.563 -17.354 1.00 57.31 113 VAL A O 1
#

InterPro domains:
  IPR036188 FAD/NAD(P)-binding domain superfamily [G3DSA:3.50.50.60] (47-111)
  IPR055275 Ferredoxin-NADP reductase-like [PTHR48467] (1-104)

Radius of gyration: 19.1 Å; Cα contacts (8 Å, |Δi|>4): 50; chains: 1; bounding box: 50×26×53 Å

pLDDT: mean 93.77, std 5.49, range [57.31, 98.31]

Foldseek 3Di:
DVVVVVVVCPPPVDDDDPPADEPPNHDPVNVVVVDVDDDDDPDDDDADQPPDPCCPPPQRDGLSLVVCCLVVNPVSVPDDHDLPDPDDDFPDDDPSSV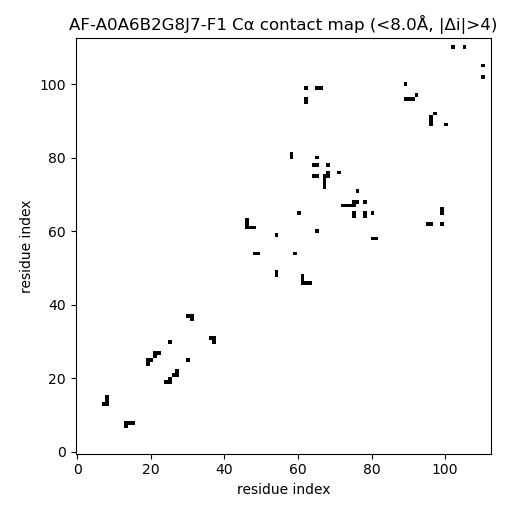VSVCVSPDDPVVSDD